Protein AF-A0A1H7PY0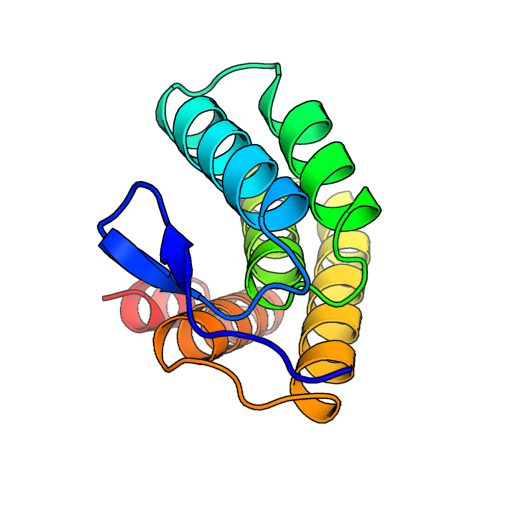2-F1 (afdb_monomer_lite)

Sequence (119 aa):
MSYALHHDLSGDRITVANDAARLAWNDTLEALLAHAAATPDHLARTLAADPDFVLAHAAKGLMLLSLARAELAAPARDCLAKARAAARLRLVTRREAMVVEALALWLDGAPRRAAERLE

Organism: NCBI:txid1036779

Radius of gyration: 13.34 Å; chains: 1; bounding box: 32×30×36 Å

Foldseek 3Di:
DDFDWDAAPVRDTFTFPDVQLRVLVNVLVVCVVVVHPCNVVSLVSNCVRGVLRLQSLLVVLVVLVVVVDPVSLVVSVVSLVSSVVSCVVDPGDPQSVLSSVLSVCVSVVNNVVSVVSND

Structure (mmCIF, N/CA/C/O backbone):
data_AF-A0A1H7PY02-F1
#
_entry.id   AF-A0A1H7PY02-F1
#
loop_
_atom_site.group_PDB
_atom_site.id
_atom_site.type_symbol
_atom_site.label_atom_id
_atom_site.label_alt_id
_atom_site.label_comp_id
_atom_site.label_asym_id
_atom_site.label_entity_id
_atom_site.label_seq_id
_atom_site.pdbx_PDB_ins_code
_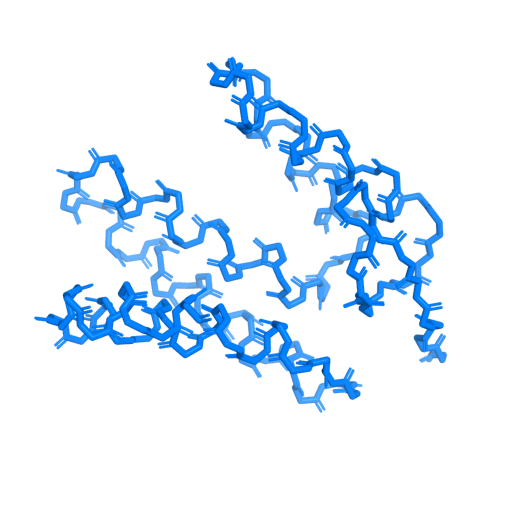atom_site.Cartn_x
_atom_site.Cartn_y
_atom_site.Cartn_z
_atom_site.occupancy
_atom_site.B_iso_or_equiv
_atom_site.auth_seq_id
_atom_site.auth_comp_id
_atom_site.auth_asym_id
_atom_site.auth_atom_id
_atom_site.pdbx_PDB_model_num
ATOM 1 N N . MET A 1 1 ? 3.901 -10.436 -18.974 1.00 53.94 1 MET A N 1
ATOM 2 C CA . MET A 1 1 ? 5.140 -9.734 -18.571 1.00 53.94 1 MET A CA 1
ATOM 3 C C . MET A 1 1 ? 5.734 -10.485 -17.392 1.00 53.94 1 MET A C 1
ATOM 5 O O . MET A 1 1 ? 4.974 -10.883 -16.521 1.00 53.94 1 MET A O 1
ATOM 9 N N . SER A 1 2 ? 7.040 -10.756 -17.396 1.00 60.72 2 SER A N 1
ATOM 10 C CA . SER A 1 2 ? 7.713 -11.385 -16.252 1.00 60.72 2 SER A CA 1
ATOM 11 C C . SER A 1 2 ? 8.064 -10.295 -15.245 1.00 60.72 2 SER A C 1
ATOM 13 O O . SER A 1 2 ? 8.804 -9.381 -15.594 1.00 60.72 2 SER A O 1
ATOM 15 N N . TYR A 1 3 ? 7.530 -10.367 -14.027 1.00 70.25 3 TYR A N 1
ATOM 16 C CA . TYR A 1 3 ? 7.915 -9.458 -12.948 1.00 70.25 3 TYR A CA 1
ATOM 17 C C . TYR A 1 3 ? 9.292 -9.865 -12.428 1.00 70.25 3 TYR A C 1
ATOM 19 O O . TYR A 1 3 ? 9.469 -10.989 -11.955 1.00 70.25 3 TYR A O 1
ATOM 27 N N . ALA A 1 4 ? 10.271 -8.973 -12.559 1.00 78.50 4 ALA A N 1
ATOM 28 C CA . ALA A 1 4 ? 11.589 -9.197 -11.991 1.00 78.50 4 ALA A CA 1
ATOM 29 C C . ALA A 1 4 ? 11.555 -8.961 -10.475 1.00 78.50 4 ALA A C 1
ATOM 31 O O . ALA A 1 4 ? 10.754 -8.184 -9.951 1.00 78.50 4 ALA A O 1
ATOM 32 N N . LEU A 1 5 ? 12.427 -9.672 -9.766 1.00 89.25 5 LEU A N 1
ATOM 33 C CA . LEU A 1 5 ? 12.640 -9.464 -8.343 1.00 89.25 5 LEU A CA 1
ATOM 34 C C . LEU A 1 5 ? 13.580 -8.270 -8.175 1.00 89.25 5 LEU A C 1
ATOM 36 O O . LEU A 1 5 ? 14.707 -8.300 -8.666 1.00 89.25 5 LEU A O 1
ATOM 40 N N . HIS A 1 6 ? 13.118 -7.237 -7.481 1.00 94.31 6 HIS A N 1
ATOM 41 C CA . HIS A 1 6 ? 13.892 -6.033 -7.202 1.00 94.31 6 HIS A CA 1
ATOM 42 C C . HIS A 1 6 ? 14.102 -5.868 -5.696 1.00 94.31 6 HIS A C 1
ATOM 44 O O . HIS A 1 6 ? 13.388 -6.474 -4.899 1.00 94.31 6 HIS A O 1
ATOM 50 N N . HIS A 1 7 ? 15.053 -5.015 -5.314 1.00 96.69 7 HIS A N 1
ATOM 51 C CA . HIS A 1 7 ? 15.191 -4.521 -3.946 1.00 96.69 7 HIS A CA 1
ATOM 52 C C . HIS A 1 7 ? 14.770 -3.051 -3.877 1.00 96.69 7 HIS A C 1
ATOM 54 O O . HIS A 1 7 ? 15.123 -2.264 -4.765 1.00 96.69 7 HIS A O 1
ATOM 60 N N . ASP A 1 8 ? 14.002 -2.695 -2.851 1.00 97.12 8 ASP A N 1
ATOM 61 C CA . ASP A 1 8 ? 13.640 -1.307 -2.567 1.00 97.12 8 ASP A CA 1
ATOM 62 C C . ASP A 1 8 ? 14.686 -0.600 -1.688 1.00 97.12 8 ASP A C 1
ATOM 64 O O . ASP A 1 8 ? 15.733 -1.161 -1.358 1.00 97.12 8 ASP A O 1
ATOM 68 N N . LEU A 1 9 ? 14.412 0.658 -1.333 1.00 96.94 9 LEU A N 1
ATOM 69 C CA . LEU A 1 9 ? 15.280 1.496 -0.500 1.00 96.94 9 LEU A CA 1
ATOM 70 C C . LEU A 1 9 ? 15.557 0.892 0.887 1.00 96.94 9 LEU A C 1
ATOM 72 O O . LEU A 1 9 ? 16.602 1.163 1.471 1.00 96.94 9 LEU A O 1
ATOM 76 N N . SER A 1 10 ? 14.652 0.059 1.405 1.00 93.06 10 SER A N 1
ATOM 77 C CA . SER A 1 10 ? 14.818 -0.643 2.681 1.00 93.06 10 SER A CA 1
ATOM 78 C C . SER A 1 10 ? 15.661 -1.918 2.551 1.00 93.06 10 SER A C 1
ATOM 80 O O . SER A 1 10 ? 15.936 -2.573 3.552 1.00 93.06 10 SER A O 1
ATOM 82 N N . GLY A 1 11 ? 16.081 -2.282 1.333 1.00 95.69 11 GLY A N 1
ATOM 83 C CA . GLY A 1 11 ? 16.793 -3.526 1.044 1.00 95.69 11 GLY A CA 1
ATOM 84 C C . GLY A 1 11 ? 15.872 -4.742 0.914 1.00 95.69 11 GLY A C 1
ATOM 85 O O . GLY A 1 11 ? 16.357 -5.853 0.682 1.00 95.69 11 GLY A O 1
ATOM 86 N N . ASP A 1 12 ? 14.553 -4.557 1.004 1.00 95.19 12 ASP A N 1
ATOM 87 C CA . ASP A 1 12 ? 13.578 -5.638 0.940 1.00 95.19 12 ASP A CA 1
ATOM 88 C C . ASP A 1 12 ? 13.247 -6.018 -0.497 1.00 95.19 12 ASP A C 1
ATOM 90 O O . ASP A 1 12 ? 13.191 -5.186 -1.403 1.00 95.19 12 ASP A O 1
ATOM 94 N N . ARG A 1 13 ? 12.957 -7.305 -0.697 1.00 96.25 13 ARG A N 1
ATOM 95 C CA . ARG A 1 13 ? 12.521 -7.801 -2.001 1.00 96.25 13 ARG A CA 1
ATOM 96 C C . ARG A 1 13 ? 11.093 -7.356 -2.306 1.00 96.25 13 ARG A C 1
ATOM 98 O O . ARG A 1 13 ? 10.179 -7.609 -1.516 1.00 96.25 13 ARG A O 1
ATOM 105 N N . ILE A 1 14 ? 10.903 -6.808 -3.500 1.00 96.69 14 ILE A N 1
ATOM 106 C CA . ILE A 1 14 ? 9.611 -6.397 -4.053 1.00 96.69 14 ILE A CA 1
ATOM 107 C C . ILE A 1 14 ? 9.424 -6.944 -5.469 1.00 96.69 14 ILE A C 1
ATOM 109 O O . ILE A 1 14 ? 10.396 -7.213 -6.185 1.00 96.69 14 ILE A O 1
ATOM 113 N N . THR A 1 15 ? 8.166 -7.099 -5.874 1.00 95.56 15 THR A N 1
ATOM 114 C CA . THR A 1 15 ? 7.787 -7.451 -7.242 1.00 95.56 15 THR A CA 1
ATOM 115 C C . THR A 1 15 ? 7.149 -6.240 -7.916 1.00 95.56 15 THR A C 1
ATOM 117 O O . THR A 1 15 ? 6.043 -5.813 -7.586 1.00 95.56 15 THR A O 1
ATOM 120 N N . VAL A 1 16 ? 7.879 -5.653 -8.865 1.00 95.38 16 VAL A N 1
ATOM 121 C CA . VAL A 1 16 ? 7.440 -4.485 -9.643 1.00 95.38 16 VAL A CA 1
ATOM 122 C C . VAL A 1 16 ? 7.669 -4.709 -11.129 1.00 95.38 16 VAL A C 1
ATOM 124 O O . VAL A 1 16 ? 8.514 -5.510 -11.525 1.00 95.38 16 VAL A O 1
ATOM 127 N N . ALA A 1 17 ? 6.865 -4.049 -11.961 1.00 94.69 17 ALA A N 1
ATOM 128 C CA . ALA A 1 17 ? 6.875 -4.257 -13.409 1.00 94.69 17 ALA A CA 1
ATOM 129 C C . ALA A 1 17 ? 8.176 -3.803 -14.095 1.00 94.69 17 ALA A C 1
ATOM 131 O O . ALA A 1 17 ? 8.520 -4.323 -15.156 1.00 94.69 17 ALA A O 1
ATOM 132 N N . ASN A 1 18 ? 8.849 -2.789 -13.543 1.00 94.50 18 ASN A N 1
ATOM 133 C CA . ASN A 1 18 ? 10.005 -2.132 -14.149 1.00 94.50 18 ASN A CA 1
ATOM 134 C C . ASN A 1 18 ? 10.769 -1.265 -13.127 1.00 94.50 18 ASN A C 1
ATOM 136 O O . ASN A 1 18 ? 10.283 -0.987 -12.028 1.00 94.50 18 ASN A O 1
ATOM 140 N N . ASP A 1 19 ? 11.954 -0.789 -13.518 1.00 95.75 19 ASP A N 1
ATOM 141 C CA . ASP A 1 19 ? 12.788 0.076 -12.674 1.00 95.75 19 ASP A CA 1
ATOM 142 C C . ASP A 1 19 ? 12.164 1.447 -12.384 1.00 95.75 19 ASP A C 1
ATOM 144 O O . ASP A 1 19 ? 12.415 2.008 -11.320 1.00 95.75 19 ASP A O 1
ATOM 148 N N . ALA A 1 20 ? 11.327 1.985 -13.275 1.00 97.25 20 ALA A N 1
ATOM 149 C CA . ALA A 1 20 ? 10.651 3.256 -13.018 1.00 97.25 20 ALA A CA 1
ATOM 150 C C . ALA A 1 20 ? 9.676 3.135 -11.833 1.00 97.25 20 ALA A C 1
ATOM 152 O O . ALA A 1 20 ? 9.660 4.000 -10.959 1.00 97.25 20 ALA A O 1
ATOM 153 N N . ALA A 1 21 ? 8.931 2.028 -11.750 1.00 97.69 21 ALA A N 1
ATOM 154 C CA . ALA A 1 21 ? 8.075 1.713 -10.609 1.00 97.69 21 ALA A CA 1
ATOM 155 C C . ALA A 1 21 ? 8.890 1.505 -9.323 1.00 97.69 21 ALA A C 1
ATOM 157 O O . ALA A 1 21 ? 8.503 2.006 -8.270 1.00 97.69 21 ALA A O 1
ATOM 158 N N . ARG A 1 22 ? 10.047 0.833 -9.409 1.00 97.75 22 ARG A N 1
ATOM 159 C CA . ARG A 1 22 ? 10.969 0.666 -8.272 1.00 97.75 22 ARG A CA 1
ATOM 160 C C . ARG A 1 22 ? 11.469 2.005 -7.728 1.00 97.75 22 ARG A C 1
ATOM 162 O O . ARG A 1 22 ? 11.449 2.217 -6.521 1.00 97.75 22 ARG A O 1
ATOM 169 N N . LEU A 1 23 ? 11.931 2.897 -8.602 1.00 98.25 23 LEU A N 1
ATOM 170 C CA . LEU A 1 23 ? 12.457 4.203 -8.198 1.00 98.25 23 LEU A CA 1
ATOM 171 C C . LEU A 1 23 ? 11.351 5.099 -7.629 1.00 98.25 23 LEU A C 1
ATOM 173 O O . LEU A 1 23 ? 11.534 5.678 -6.565 1.00 98.25 23 LEU A O 1
ATOM 177 N N . ALA A 1 24 ? 10.173 5.136 -8.259 1.00 98.56 24 ALA A N 1
ATOM 178 C CA . ALA A 1 24 ? 9.030 5.876 -7.722 1.00 98.56 24 ALA A CA 1
ATOM 179 C C . ALA A 1 24 ? 8.569 5.335 -6.353 1.00 98.56 24 ALA A C 1
ATOM 181 O O . ALA A 1 24 ? 8.169 6.108 -5.477 1.00 98.56 24 ALA A O 1
ATOM 182 N N . TRP A 1 25 ? 8.658 4.017 -6.140 1.00 98.56 25 TRP A N 1
ATOM 183 C CA . TRP A 1 25 ? 8.388 3.414 -4.837 1.00 98.56 25 TRP A CA 1
ATOM 184 C C . TRP A 1 25 ? 9.414 3.835 -3.785 1.00 98.56 25 TRP A C 1
ATOM 186 O O . TRP A 1 25 ? 9.032 4.150 -2.661 1.00 98.56 25 TRP A O 1
ATOM 196 N N . ASN A 1 26 ? 10.696 3.907 -4.147 1.00 98.62 26 ASN A N 1
ATOM 197 C CA . ASN A 1 26 ? 11.732 4.415 -3.249 1.00 98.62 26 ASN A CA 1
ATOM 198 C C . ASN A 1 26 ? 11.463 5.872 -2.847 1.00 98.62 26 ASN A C 1
ATOM 200 O O . ASN A 1 26 ? 11.514 6.172 -1.657 1.00 98.62 26 ASN A O 1
ATOM 204 N N . ASP A 1 27 ? 11.072 6.734 -3.795 1.00 98.69 27 ASP A N 1
ATOM 205 C CA . ASP A 1 27 ? 10.653 8.106 -3.477 1.00 98.69 27 ASP A CA 1
ATOM 206 C C . ASP A 1 27 ? 9.444 8.118 -2.522 1.00 98.69 27 ASP A C 1
ATOM 208 O O . ASP A 1 27 ? 9.351 8.948 -1.621 1.00 98.69 27 ASP A O 1
ATOM 212 N N . THR A 1 28 ? 8.501 7.185 -2.710 1.00 98.75 28 THR A N 1
ATOM 213 C CA . THR A 1 28 ? 7.316 7.048 -1.849 1.00 98.75 28 THR A CA 1
ATOM 214 C C . THR A 1 28 ? 7.703 6.655 -0.427 1.00 98.75 28 THR A C 1
ATOM 216 O O . THR A 1 28 ? 7.171 7.226 0.523 1.00 98.75 28 THR A O 1
ATOM 219 N N . LEU A 1 29 ? 8.621 5.695 -0.270 1.00 98.00 29 LEU A N 1
ATOM 220 C CA . LEU A 1 29 ? 9.137 5.269 1.031 1.00 98.00 29 LEU A CA 1
ATOM 221 C C . LEU A 1 29 ? 9.855 6.412 1.746 1.00 98.00 29 LEU A C 1
ATOM 223 O O . LEU A 1 29 ? 9.570 6.668 2.914 1.00 98.00 29 LEU A O 1
ATOM 227 N N . GLU A 1 30 ? 10.752 7.109 1.050 1.00 98.38 30 GLU A N 1
ATOM 228 C CA . GLU A 1 30 ? 11.494 8.235 1.616 1.00 98.38 30 GLU A CA 1
ATOM 229 C C . GLU A 1 30 ? 10.548 9.359 2.052 1.00 98.38 30 GLU A C 1
ATOM 231 O O . GLU A 1 30 ? 10.594 9.795 3.203 1.00 98.38 30 GLU A O 1
ATOM 236 N N . ALA A 1 31 ? 9.624 9.769 1.177 1.00 98.38 31 ALA A N 1
ATOM 237 C CA . ALA A 1 31 ? 8.647 10.810 1.480 1.00 98.38 31 ALA A CA 1
ATOM 238 C C . ALA A 1 31 ? 7.732 10.430 2.654 1.00 98.38 31 ALA A C 1
ATOM 240 O O . ALA A 1 31 ? 7.483 11.264 3.528 1.00 98.38 31 ALA A O 1
ATOM 241 N N . LEU A 1 32 ? 7.269 9.175 2.711 1.00 97.12 32 LEU A N 1
ATOM 242 C CA . LEU A 1 32 ? 6.442 8.680 3.808 1.00 97.12 32 LEU A CA 1
ATOM 243 C C . LEU A 1 32 ? 7.185 8.760 5.145 1.00 97.12 32 LEU A C 1
ATOM 245 O O . LEU A 1 32 ? 6.635 9.279 6.116 1.00 97.12 32 LEU A O 1
ATOM 249 N N . LEU A 1 33 ? 8.422 8.255 5.195 1.00 95.69 33 LEU A N 1
ATOM 250 C CA . LEU A 1 33 ? 9.243 8.236 6.410 1.00 95.69 33 LEU A CA 1
ATOM 251 C C . LEU A 1 33 ? 9.666 9.645 6.846 1.00 95.69 33 LEU A C 1
ATOM 253 O O . LEU A 1 33 ? 9.789 9.908 8.039 1.00 95.69 33 LEU A O 1
ATOM 257 N N . ALA A 1 34 ? 9.828 10.567 5.897 1.00 97.56 34 ALA A N 1
ATOM 258 C CA . ALA A 1 34 ? 10.075 11.980 6.164 1.00 97.56 34 ALA A CA 1
ATOM 259 C C . ALA A 1 34 ? 8.806 12.766 6.552 1.00 97.56 34 ALA A C 1
ATOM 261 O O . ALA A 1 34 ? 8.885 13.975 6.771 1.00 97.56 34 ALA A O 1
ATOM 262 N N . HIS A 1 35 ? 7.633 12.119 6.605 1.00 95.19 35 HIS A N 1
ATOM 263 C CA . HIS A 1 35 ? 6.330 12.772 6.779 1.00 95.19 35 HIS A CA 1
ATOM 264 C C . HIS A 1 35 ? 6.084 13.914 5.772 1.00 95.19 35 HIS A C 1
ATOM 266 O O . HIS A 1 35 ? 5.462 14.932 6.085 1.00 95.19 35 HIS A O 1
ATOM 272 N N . ALA A 1 36 ? 6.575 13.757 4.543 1.00 97.94 36 ALA A N 1
ATOM 273 C CA . ALA A 1 36 ? 6.521 14.788 3.522 1.00 97.94 36 ALA A CA 1
ATOM 274 C C . ALA A 1 36 ? 5.135 14.877 2.865 1.00 97.94 36 ALA A C 1
ATOM 276 O O . ALA A 1 36 ? 4.520 13.866 2.505 1.00 97.94 36 ALA A O 1
ATOM 277 N N . ALA A 1 37 ? 4.688 16.109 2.595 1.00 97.06 37 ALA A N 1
ATOM 278 C CA . ALA A 1 37 ? 3.438 16.386 1.881 1.00 97.06 37 ALA A CA 1
ATOM 279 C C . ALA A 1 37 ? 3.407 15.808 0.450 1.00 97.06 37 ALA A C 1
ATOM 281 O O . ALA A 1 37 ? 2.328 15.592 -0.090 1.00 97.06 37 ALA A O 1
ATOM 282 N N . ALA A 1 38 ? 4.573 15.516 -0.137 1.00 97.88 38 ALA A N 1
ATOM 283 C CA . ALA A 1 38 ? 4.714 14.927 -1.470 1.00 97.88 38 ALA A CA 1
ATOM 284 C C . ALA A 1 38 ? 4.399 13.415 -1.529 1.00 97.88 38 ALA A C 1
ATOM 286 O O . ALA A 1 38 ? 4.333 12.844 -2.617 1.00 97.88 38 ALA A O 1
ATOM 287 N N . THR A 1 39 ? 4.191 12.746 -0.385 1.00 98.31 39 THR A N 1
ATOM 288 C CA . THR A 1 39 ? 3.929 11.293 -0.323 1.00 98.31 39 THR A CA 1
ATOM 289 C C . THR A 1 39 ? 2.815 10.821 -1.277 1.00 98.31 39 THR A C 1
ATOM 291 O O . THR A 1 39 ? 3.038 9.842 -1.995 1.00 98.31 39 THR A O 1
ATOM 294 N N . PRO A 1 40 ? 1.639 11.486 -1.363 1.00 97.69 40 PRO A N 1
ATOM 295 C CA . PRO A 1 40 ? 0.580 11.070 -2.285 1.00 97.69 40 PRO A CA 1
ATOM 296 C C . PRO A 1 40 ? 0.998 11.133 -3.760 1.00 97.69 40 PRO A C 1
ATOM 298 O O . PRO A 1 40 ? 0.617 10.252 -4.532 1.00 97.69 40 PRO A O 1
ATOM 301 N N . ASP A 1 41 ? 1.806 12.126 -4.140 1.00 98.50 41 ASP A N 1
ATOM 302 C CA . ASP A 1 41 ? 2.261 12.317 -5.520 1.00 98.50 41 ASP A CA 1
ATOM 303 C C . ASP A 1 41 ? 3.251 11.220 -5.923 1.00 98.50 41 ASP A C 1
ATOM 305 O O . ASP A 1 41 ? 3.101 10.598 -6.977 1.00 98.50 41 ASP A O 1
ATOM 309 N N . HIS A 1 42 ? 4.225 10.908 -5.062 1.00 98.62 42 HIS A N 1
ATOM 310 C CA . HIS A 1 42 ? 5.168 9.810 -5.298 1.00 98.62 42 HIS A CA 1
ATOM 311 C C . HIS A 1 42 ? 4.456 8.455 -5.407 1.00 98.62 42 HIS A C 1
ATOM 313 O O . HIS A 1 42 ? 4.726 7.672 -6.326 1.00 98.62 42 HIS A O 1
ATOM 319 N N . LEU A 1 43 ? 3.474 8.207 -4.536 1.00 98.69 43 LEU A N 1
ATOM 320 C CA . LEU A 1 43 ? 2.671 6.988 -4.576 1.00 98.69 43 LEU A CA 1
ATOM 321 C C . LEU A 1 43 ? 1.825 6.900 -5.857 1.00 98.69 43 LEU A C 1
ATOM 323 O O . LEU A 1 43 ? 1.696 5.823 -6.442 1.00 98.69 43 LEU A O 1
ATOM 327 N N . ALA A 1 44 ? 1.277 8.023 -6.331 1.00 98.62 44 ALA A N 1
ATOM 328 C CA . ALA A 1 44 ? 0.559 8.075 -7.601 1.00 98.62 44 ALA A CA 1
ATOM 329 C C . ALA A 1 44 ? 1.479 7.747 -8.787 1.00 98.62 44 ALA A C 1
ATOM 331 O O . ALA A 1 44 ? 1.094 6.956 -9.648 1.00 98.62 44 ALA A O 1
ATOM 332 N N . ARG A 1 45 ? 2.714 8.272 -8.809 1.00 98.69 45 ARG A N 1
ATOM 333 C CA . ARG A 1 45 ? 3.718 7.918 -9.833 1.00 98.69 45 ARG A CA 1
ATOM 334 C C . ARG A 1 45 ? 4.070 6.434 -9.799 1.00 98.69 45 ARG A C 1
ATOM 336 O O . ARG A 1 45 ? 4.165 5.811 -10.853 1.00 98.69 45 ARG A O 1
ATOM 343 N N . THR A 1 46 ? 4.205 5.864 -8.602 1.00 98.69 46 THR A N 1
ATOM 344 C CA . THR A 1 46 ? 4.452 4.429 -8.419 1.00 98.69 46 THR A CA 1
ATOM 345 C C . THR A 1 46 ? 3.357 3.594 -9.082 1.00 98.69 46 THR A C 1
ATOM 347 O O . THR A 1 46 ? 3.647 2.727 -9.902 1.00 98.69 46 THR A O 1
ATOM 350 N N . LEU A 1 47 ? 2.092 3.892 -8.777 1.00 98.56 47 LEU A N 1
ATOM 351 C CA . LEU A 1 47 ? 0.943 3.171 -9.330 1.00 98.56 47 LEU A CA 1
ATOM 352 C C . LEU A 1 47 ? 0.690 3.474 -10.814 1.00 98.56 47 LEU A C 1
ATOM 354 O O . LEU A 1 47 ? 0.078 2.665 -11.500 1.00 98.56 47 LEU A O 1
ATOM 358 N N . ALA A 1 48 ? 1.155 4.608 -11.338 1.00 98.50 48 ALA A N 1
ATOM 359 C CA . ALA A 1 48 ? 1.132 4.866 -12.776 1.00 98.50 48 ALA A CA 1
ATOM 360 C C . ALA A 1 48 ? 2.157 3.996 -13.529 1.00 98.50 48 ALA A C 1
ATOM 362 O O . ALA A 1 48 ? 1.880 3.543 -14.637 1.00 98.50 48 ALA A O 1
ATOM 363 N N . ALA A 1 49 ? 3.327 3.750 -12.927 1.00 98.12 49 ALA A N 1
ATOM 364 C CA . ALA A 1 49 ? 4.395 2.941 -13.515 1.00 98.12 49 ALA A CA 1
ATOM 365 C C . ALA A 1 49 ? 4.176 1.421 -13.363 1.00 98.12 49 ALA A C 1
ATOM 367 O O . ALA A 1 49 ? 4.602 0.653 -14.229 1.00 98.12 49 ALA A O 1
ATOM 368 N N . ASP A 1 50 ? 3.517 0.989 -12.284 1.00 97.75 50 ASP A N 1
ATOM 369 C CA . ASP A 1 50 ? 3.025 -0.381 -12.086 1.00 97.75 50 ASP A CA 1
ATOM 370 C C . ASP A 1 50 ? 1.621 -0.355 -11.441 1.00 97.75 50 ASP A C 1
ATOM 372 O O . ASP A 1 50 ? 1.497 -0.352 -10.209 1.00 97.75 50 ASP A O 1
ATOM 376 N N . PRO A 1 51 ? 0.547 -0.342 -12.260 1.00 97.81 51 PRO A N 1
ATOM 377 C CA . PRO A 1 51 ? -0.837 -0.326 -11.778 1.00 97.81 51 PRO A CA 1
ATOM 378 C C . PRO A 1 51 ? -1.217 -1.526 -10.918 1.00 97.81 51 PRO A C 1
ATOM 380 O O . PRO A 1 51 ? -2.139 -1.424 -10.108 1.00 97.81 51 PRO A O 1
ATOM 383 N N . ASP A 1 52 ? -0.492 -2.635 -11.050 1.00 97.38 52 ASP A N 1
ATOM 384 C CA . ASP A 1 52 ? -0.716 -3.860 -10.297 1.00 97.38 52 ASP A CA 1
ATOM 385 C C . ASP A 1 52 ? 0.273 -3.984 -9.127 1.00 97.38 52 ASP A C 1
ATOM 387 O O . ASP A 1 52 ? 0.494 -5.081 -8.612 1.00 97.38 52 ASP A O 1
ATOM 391 N N . PHE A 1 53 ? 0.888 -2.889 -8.652 1.00 97.88 53 PHE A N 1
ATOM 392 C CA . PHE A 1 53 ? 1.819 -2.968 -7.526 1.00 97.88 53 PHE A CA 1
ATOM 393 C C . PHE A 1 53 ? 1.131 -3.300 -6.186 1.00 97.88 53 PHE A C 1
ATOM 395 O O . PHE A 1 53 ? 0.511 -2.441 -5.559 1.00 97.88 53 PHE A O 1
ATOM 402 N N . VAL A 1 54 ? 1.260 -4.552 -5.718 1.00 98.25 54 VAL A N 1
ATOM 403 C CA . VAL A 1 54 ? 0.548 -5.090 -4.546 1.00 98.25 54 VAL A CA 1
ATOM 404 C C . VAL A 1 54 ? 0.904 -4.315 -3.282 1.00 98.25 54 VAL A C 1
ATOM 406 O O . VAL A 1 54 ? 0.002 -3.899 -2.551 1.00 98.25 54 VAL A O 1
ATOM 409 N N . LEU A 1 55 ? 2.201 -4.075 -3.051 1.00 98.44 55 LEU A N 1
ATOM 410 C CA . LEU A 1 55 ? 2.666 -3.339 -1.877 1.00 98.44 55 LEU A CA 1
ATOM 411 C C . LEU A 1 55 ? 2.138 -1.907 -1.865 1.00 98.44 55 LEU A C 1
ATOM 413 O O . LEU A 1 55 ? 1.654 -1.456 -0.833 1.00 98.44 55 LEU A O 1
ATOM 417 N N . ALA A 1 56 ? 2.180 -1.212 -3.006 1.00 98.56 56 ALA A N 1
ATOM 418 C CA . ALA A 1 56 ? 1.714 0.167 -3.099 1.00 98.56 56 ALA A CA 1
ATOM 419 C C . ALA A 1 56 ? 0.209 0.287 -2.827 1.00 98.56 56 ALA A C 1
ATOM 421 O O . ALA A 1 56 ? -0.199 1.180 -2.086 1.00 98.56 56 ALA A O 1
ATOM 422 N N . HIS A 1 57 ? -0.622 -0.626 -3.349 1.00 98.81 57 HIS A N 1
ATOM 423 C CA .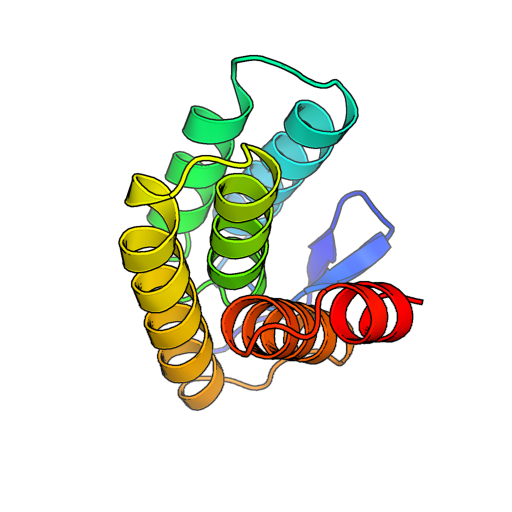 HIS A 1 57 ? -2.054 -0.640 -3.021 1.00 98.81 57 HIS A CA 1
ATOM 424 C C . HIS A 1 57 ? -2.293 -0.904 -1.533 1.00 98.81 57 HIS A C 1
ATOM 426 O O . HIS A 1 57 ? -3.052 -0.175 -0.898 1.00 98.81 57 HIS A O 1
ATOM 432 N N . ALA A 1 58 ? -1.630 -1.904 -0.950 1.00 98.81 58 ALA A N 1
ATOM 433 C CA . ALA A 1 58 ? -1.815 -2.228 0.463 1.00 98.81 58 ALA A CA 1
ATOM 434 C C . ALA A 1 58 ? -1.325 -1.096 1.389 1.00 98.81 58 ALA A C 1
ATOM 436 O O . ALA A 1 58 ? -2.043 -0.680 2.300 1.00 98.81 58 ALA A O 1
ATOM 437 N N . ALA A 1 59 ? -0.149 -0.531 1.107 1.00 98.44 59 ALA A N 1
ATOM 438 C CA . ALA A 1 59 ? 0.410 0.601 1.837 1.00 98.44 59 ALA A CA 1
ATOM 439 C C . ALA A 1 59 ? -0.486 1.842 1.733 1.00 98.44 59 ALA A C 1
ATOM 441 O O . ALA A 1 59 ? -0.753 2.477 2.750 1.00 98.44 59 ALA A O 1
ATOM 442 N N . LYS A 1 60 ? -1.035 2.142 0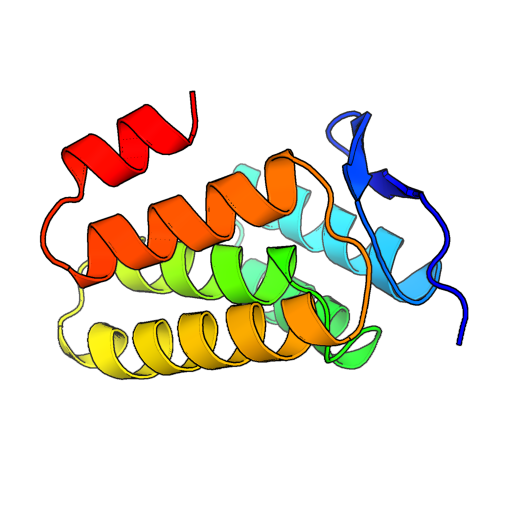.545 1.00 98.81 60 LYS A N 1
ATOM 443 C CA . LYS A 1 60 ? -2.019 3.220 0.367 1.00 98.81 60 LYS A CA 1
ATOM 444 C C . LYS A 1 60 ? -3.210 3.059 1.308 1.00 98.81 60 LYS A C 1
ATOM 446 O O . LYS A 1 60 ? -3.628 4.026 1.938 1.00 98.81 60 LYS A O 1
ATOM 451 N N . GLY A 1 61 ? -3.754 1.845 1.408 1.00 98.75 61 GLY A N 1
ATOM 452 C CA . GLY A 1 61 ? -4.860 1.550 2.316 1.00 98.75 61 GLY A CA 1
ATOM 453 C C . GLY A 1 61 ? -4.495 1.819 3.776 1.00 98.75 61 GLY A C 1
ATOM 454 O O . GLY A 1 61 ? -5.251 2.488 4.473 1.00 98.75 61 GLY A O 1
ATOM 455 N N . LEU A 1 62 ? -3.317 1.370 4.221 1.00 98.50 62 LEU A N 1
ATOM 456 C CA . LEU A 1 62 ? -2.838 1.620 5.584 1.00 98.50 62 LEU A CA 1
ATOM 457 C C . LEU A 1 62 ? -2.650 3.117 5.856 1.00 98.50 62 LEU A C 1
ATOM 459 O O . LEU A 1 62 ? -3.147 3.604 6.865 1.00 98.50 62 LEU A O 1
ATOM 463 N N . MET A 1 63 ? -2.034 3.863 4.932 1.00 97.69 63 MET A N 1
ATOM 464 C CA . MET A 1 63 ? -1.880 5.321 5.044 1.00 97.69 63 MET A CA 1
ATOM 465 C C . MET A 1 63 ? -3.229 6.026 5.217 1.00 97.69 63 MET A C 1
ATOM 467 O O . MET A 1 63 ? -3.361 6.908 6.060 1.00 97.69 63 MET A O 1
ATOM 471 N N . LEU A 1 64 ? -4.244 5.624 4.444 1.00 98.44 64 LEU A N 1
ATOM 472 C CA . LEU A 1 64 ? -5.594 6.178 4.550 1.00 98.44 64 LEU A CA 1
ATOM 473 C C . LEU A 1 64 ? -6.223 5.900 5.921 1.00 98.44 64 LEU A C 1
ATOM 475 O O . LEU A 1 64 ? -6.833 6.797 6.502 1.00 98.44 64 LEU A O 1
ATOM 479 N N . LEU A 1 65 ? -6.055 4.688 6.459 1.00 98.25 65 LEU A N 1
ATOM 480 C CA . LEU A 1 65 ? -6.551 4.341 7.794 1.00 98.25 65 LEU A CA 1
ATOM 481 C C . LEU A 1 65 ? -5.805 5.093 8.905 1.00 98.25 65 LEU A C 1
ATOM 483 O O . LEU A 1 65 ? -6.433 5.511 9.877 1.00 98.25 65 LEU A O 1
ATOM 487 N N . SER A 1 66 ? -4.502 5.341 8.742 1.00 96.00 66 SER A N 1
ATOM 488 C CA . SER A 1 66 ? -3.690 6.120 9.686 1.00 96.00 66 SER A CA 1
ATOM 489 C C . SER A 1 66 ? -4.137 7.578 9.829 1.00 96.00 66 SER A C 1
ATOM 491 O O . SER A 1 66 ? -3.836 8.200 10.844 1.00 96.00 66 SER A O 1
ATOM 493 N N . LEU A 1 67 ? -4.890 8.125 8.867 1.00 96.06 67 LEU A N 1
ATOM 494 C CA . LEU A 1 67 ? -5.480 9.465 8.982 1.00 96.06 67 LEU A CA 1
ATOM 495 C C . LEU A 1 67 ? -6.696 9.513 9.923 1.00 96.06 67 LEU A C 1
ATOM 497 O O . LEU A 1 67 ? -7.180 10.605 10.213 1.00 96.06 67 LEU A O 1
ATOM 501 N N . ALA A 1 68 ? -7.190 8.360 10.393 1.00 96.25 68 ALA A N 1
ATOM 502 C CA . ALA A 1 68 ? -8.278 8.232 11.367 1.00 96.25 68 ALA A CA 1
ATOM 503 C C . ALA A 1 68 ? -9.580 8.962 10.975 1.00 96.25 68 ALA A C 1
ATOM 505 O O . ALA A 1 68 ? -10.311 9.475 11.821 1.00 96.25 68 ALA A O 1
ATOM 506 N N . ARG A 1 69 ? -9.884 8.988 9.673 1.00 97.25 69 ARG A N 1
ATOM 507 C CA . ARG A 1 69 ? -11.094 9.592 9.103 1.00 97.25 69 ARG A CA 1
ATOM 508 C C . ARG A 1 69 ? -12.031 8.516 8.562 1.00 97.25 69 ARG A C 1
ATOM 510 O O . ARG A 1 69 ? -11.624 7.698 7.737 1.00 97.25 69 ARG A O 1
ATOM 517 N N . ALA A 1 70 ? -13.279 8.503 9.029 1.00 94.75 70 ALA A N 1
ATOM 518 C CA . ALA A 1 70 ? -14.228 7.426 8.738 1.00 94.75 70 ALA A CA 1
ATOM 519 C C . ALA A 1 70 ? -14.560 7.308 7.239 1.00 94.75 70 ALA A C 1
ATOM 521 O O . ALA A 1 70 ? -14.710 6.201 6.722 1.00 94.75 70 ALA A O 1
ATOM 522 N N . GLU A 1 71 ? -14.607 8.431 6.520 1.00 97.56 71 GLU A N 1
ATOM 523 C CA . GLU A 1 71 ? -14.854 8.485 5.078 1.00 97.56 71 GLU A CA 1
ATOM 524 C C . GLU A 1 71 ? -13.768 7.780 4.252 1.00 97.56 71 GLU A C 1
ATOM 526 O O . GLU A 1 71 ? -14.026 7.344 3.130 1.00 97.56 71 GLU A O 1
ATOM 531 N N . LEU A 1 72 ? -12.568 7.601 4.814 1.00 98.31 72 LEU A N 1
ATOM 532 C CA . LEU A 1 72 ? -11.453 6.936 4.141 1.00 98.31 72 LEU A CA 1
ATOM 533 C C . LEU A 1 72 ? -11.512 5.406 4.241 1.00 98.31 72 LEU A C 1
ATOM 535 O O . LEU A 1 72 ? -10.769 4.720 3.537 1.00 98.31 72 LEU A O 1
ATOM 539 N N . ALA A 1 73 ? -12.430 4.850 5.040 1.00 98.00 73 ALA A N 1
ATOM 540 C CA . ALA A 1 73 ? -12.594 3.404 5.163 1.00 98.00 73 ALA A CA 1
ATOM 541 C C . ALA A 1 73 ? -13.042 2.748 3.845 1.00 98.00 73 ALA A C 1
ATOM 543 O O . ALA A 1 73 ? -12.599 1.646 3.527 1.00 98.00 73 ALA A O 1
ATOM 544 N N . ALA A 1 74 ? -13.907 3.402 3.061 1.00 98.38 74 ALA A N 1
ATOM 545 C CA . ALA A 1 74 ? -14.326 2.883 1.756 1.00 98.38 74 ALA A CA 1
ATOM 546 C C . ALA A 1 74 ? -13.165 2.889 0.732 1.00 98.38 74 ALA A C 1
ATOM 548 O O . ALA A 1 74 ? -12.831 1.814 0.232 1.00 98.38 74 ALA A O 1
ATOM 549 N N . PRO A 1 75 ? -12.445 4.008 0.512 1.00 98.56 75 PRO A N 1
ATOM 550 C CA . PRO A 1 75 ? -11.228 4.015 -0.304 1.00 98.56 75 PRO A CA 1
ATOM 551 C C . PRO A 1 75 ? -10.151 3.010 0.143 1.00 98.56 75 PRO A C 1
ATOM 553 O O . PRO A 1 75 ? -9.464 2.426 -0.696 1.00 98.56 75 PRO A O 1
ATOM 556 N N . ALA A 1 76 ? -9.994 2.767 1.449 1.00 98.81 76 ALA A N 1
ATOM 557 C CA . ALA A 1 76 ? -9.068 1.753 1.955 1.00 98.81 76 ALA A CA 1
ATOM 558 C C . ALA A 1 76 ? -9.507 0.318 1.590 1.00 98.81 76 ALA A C 1
ATOM 560 O O . ALA A 1 76 ? -8.661 -0.510 1.243 1.00 98.81 76 ALA A O 1
ATOM 561 N N . ARG A 1 77 ? -10.817 0.023 1.584 1.00 98.81 77 ARG A N 1
ATOM 562 C CA . ARG A 1 77 ? -11.348 -1.257 1.072 1.00 98.81 77 ARG A CA 1
ATOM 563 C C . ARG A 1 77 ? -11.082 -1.431 -0.421 1.00 98.81 77 ARG A C 1
ATOM 565 O O . ARG A 1 77 ? -10.689 -2.524 -0.828 1.00 98.81 77 ARG A O 1
ATOM 572 N N . ASP A 1 78 ? -11.208 -0.369 -1.215 1.00 98.81 78 ASP A N 1
ATOM 573 C CA . ASP A 1 78 ? -10.866 -0.412 -2.643 1.00 98.81 78 ASP A CA 1
ATOM 574 C C . ASP A 1 78 ? -9.381 -0.728 -2.854 1.00 98.81 78 ASP A C 1
ATOM 576 O O . ASP A 1 78 ? -9.021 -1.504 -3.741 1.00 98.81 78 ASP A O 1
ATOM 580 N N . CYS A 1 79 ? -8.511 -0.167 -2.011 1.00 98.88 79 CYS A N 1
ATOM 581 C CA . CYS A 1 79 ? -7.084 -0.477 -2.019 1.00 98.88 79 CYS A CA 1
ATOM 582 C C . CYS A 1 79 ? -6.826 -1.961 -1.709 1.00 98.88 79 CYS A C 1
ATOM 584 O O . CYS A 1 79 ? -6.070 -2.610 -2.432 1.00 98.88 79 CYS A O 1
ATOM 586 N N . LEU A 1 80 ? -7.500 -2.534 -0.705 1.00 98.94 80 LEU A N 1
ATOM 587 C CA . LEU A 1 80 ? -7.394 -3.966 -0.400 1.00 98.94 80 LEU A CA 1
ATOM 588 C C . LEU A 1 80 ? -7.882 -4.841 -1.565 1.00 98.94 80 LEU A C 1
ATOM 590 O O . LEU A 1 80 ? -7.247 -5.845 -1.893 1.00 98.94 80 LEU A O 1
ATOM 594 N N . ALA A 1 81 ? -8.995 -4.469 -2.202 1.00 98.88 81 ALA A N 1
ATOM 595 C CA . ALA A 1 81 ? -9.528 -5.190 -3.354 1.00 98.88 81 ALA A CA 1
ATOM 596 C C . ALA A 1 81 ? -8.530 -5.198 -4.523 1.00 98.88 81 ALA A C 1
ATOM 598 O O . ALA A 1 81 ? -8.258 -6.259 -5.089 1.00 98.88 81 ALA A O 1
ATOM 599 N N . LYS A 1 82 ? -7.926 -4.042 -4.828 1.00 98.81 82 LYS A N 1
ATOM 600 C CA . LYS A 1 82 ? -6.885 -3.910 -5.859 1.00 98.81 82 LYS A CA 1
ATOM 601 C C . LYS A 1 82 ? -5.63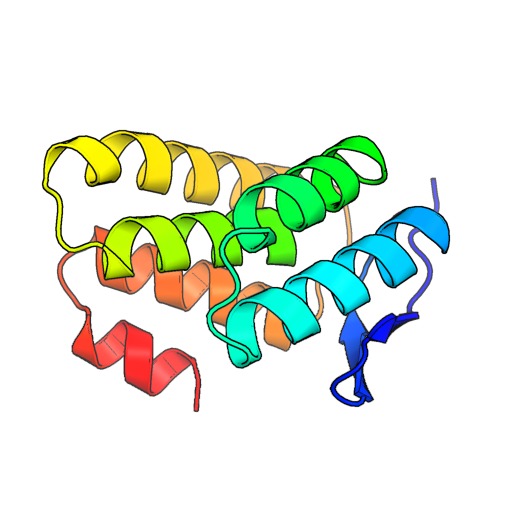5 -4.712 -5.519 1.00 98.81 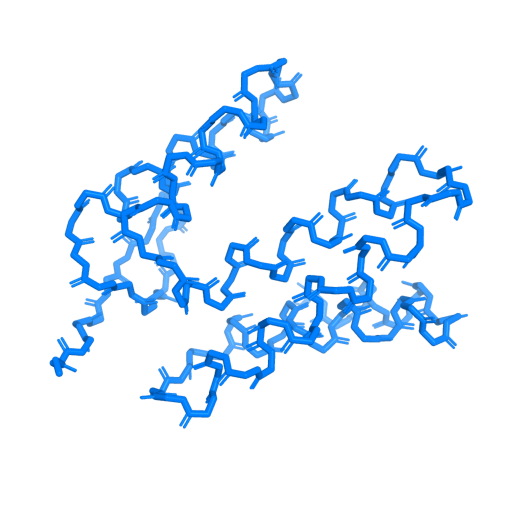82 LYS A C 1
ATOM 603 O O . LYS A 1 82 ? -5.159 -5.460 -6.365 1.00 98.81 82 LYS A O 1
ATOM 608 N N . ALA A 1 83 ? -5.157 -4.644 -4.276 1.00 98.75 83 ALA A N 1
ATOM 609 C CA . ALA A 1 83 ? -3.994 -5.414 -3.841 1.00 98.75 83 ALA A CA 1
ATOM 610 C C . ALA A 1 83 ? -4.224 -6.930 -3.984 1.00 98.75 83 ALA A C 1
ATOM 612 O O . ALA A 1 83 ? -3.370 -7.643 -4.505 1.00 98.75 83 ALA A O 1
ATOM 613 N N . ARG A 1 84 ? -5.408 -7.425 -3.594 1.00 98.69 84 ARG A N 1
ATOM 614 C CA . ARG A 1 84 ? -5.792 -8.838 -3.760 1.00 98.69 84 ARG A CA 1
ATOM 615 C C . ARG A 1 84 ? -5.939 -9.246 -5.224 1.00 98.69 84 ARG A C 1
ATOM 617 O O . ARG A 1 84 ? -5.585 -10.369 -5.566 1.00 98.69 84 ARG A O 1
ATOM 624 N N . ALA A 1 85 ? -6.476 -8.375 -6.078 1.00 98.44 85 ALA A N 1
ATOM 625 C CA . ALA A 1 85 ? -6.576 -8.638 -7.511 1.00 98.44 85 ALA A CA 1
ATOM 626 C C . ALA A 1 85 ? -5.182 -8.739 -8.145 1.00 98.44 85 ALA A C 1
ATOM 628 O O . ALA A 1 85 ? -4.878 -9.743 -8.782 1.00 98.44 85 ALA A O 1
ATOM 629 N N . ALA A 1 86 ? -4.314 -7.766 -7.871 1.00 97.38 86 ALA A N 1
ATOM 630 C CA . ALA A 1 86 ? -2.934 -7.746 -8.334 1.00 97.38 86 ALA A CA 1
ATOM 631 C C . ALA A 1 86 ? -2.116 -8.956 -7.848 1.00 97.38 86 ALA A C 1
ATOM 633 O O . ALA A 1 86 ? -1.357 -9.545 -8.616 1.00 97.38 86 ALA A O 1
ATOM 634 N N . ALA A 1 87 ? -2.319 -9.397 -6.602 1.00 96.88 87 ALA A N 1
ATOM 635 C CA . ALA A 1 87 ? -1.645 -10.571 -6.045 1.00 96.88 87 ALA A CA 1
ATOM 636 C C . ALA A 1 87 ? -2.006 -11.888 -6.760 1.00 96.88 87 ALA A C 1
ATOM 638 O O . ALA A 1 87 ? -1.293 -12.875 -6.615 1.00 96.88 87 ALA A O 1
ATOM 639 N N . ARG A 1 88 ? -3.094 -11.928 -7.545 1.00 96.12 88 ARG A N 1
ATOM 640 C CA . ARG A 1 88 ? -3.443 -13.093 -8.382 1.00 96.12 88 ARG A CA 1
ATOM 641 C C . ARG A 1 88 ? -2.716 -13.107 -9.726 1.00 96.12 88 ARG A C 1
ATOM 643 O O . ARG A 1 88 ? -2.722 -14.135 -10.393 1.00 96.12 88 ARG A O 1
ATOM 650 N N . LEU A 1 89 ? -2.126 -11.986 -10.138 1.00 92.06 89 LEU A N 1
ATOM 651 C CA . LEU A 1 89 ? -1.492 -11.834 -11.451 1.00 92.06 89 LEU A CA 1
ATOM 652 C C . LEU A 1 89 ? -0.014 -12.237 -11.450 1.00 92.06 89 LEU A C 1
ATOM 654 O O . LEU A 1 89 ? 0.582 -12.401 -12.514 1.00 92.06 89 LEU A O 1
ATOM 658 N N . ARG A 1 90 ? 0.594 -12.375 -10.269 1.00 87.25 90 ARG A N 1
ATOM 659 C CA . ARG A 1 90 ? 2.027 -12.628 -10.114 1.00 87.25 90 ARG A CA 1
ATOM 660 C C . ARG A 1 90 ? 2.356 -13.238 -8.761 1.00 87.25 90 ARG A C 1
ATOM 662 O O . ARG A 1 90 ? 1.564 -13.177 -7.826 1.00 87.25 90 ARG A O 1
ATOM 669 N N . LEU A 1 91 ? 3.561 -13.789 -8.663 1.00 88.88 91 LEU A N 1
ATOM 670 C CA . LEU A 1 91 ? 4.134 -14.153 -7.374 1.00 88.88 91 LEU A CA 1
ATOM 671 C C . LEU A 1 91 ? 4.328 -12.890 -6.536 1.00 88.88 91 LEU A C 1
ATOM 673 O O . LEU A 1 91 ? 4.803 -11.882 -7.051 1.00 88.88 91 LEU A O 1
ATOM 677 N N . VAL A 1 92 ? 3.981 -12.976 -5.257 1.00 94.38 92 VAL A N 1
ATOM 678 C CA . VAL A 1 92 ? 4.173 -11.903 -4.278 1.00 94.38 92 VAL A CA 1
ATOM 679 C C . VAL A 1 92 ? 5.233 -12.311 -3.269 1.00 94.38 92 VAL A C 1
ATOM 681 O O . VAL A 1 92 ? 5.367 -13.487 -2.917 1.00 94.38 92 VAL A O 1
ATOM 684 N N . THR A 1 93 ? 6.009 -11.345 -2.795 1.00 96.31 93 THR A N 1
ATOM 685 C CA . THR A 1 93 ? 6.975 -11.584 -1.726 1.00 96.31 93 THR A CA 1
ATOM 686 C C . THR A 1 93 ? 6.261 -11.783 -0.393 1.00 96.31 93 THR A C 1
ATOM 688 O O . THR A 1 93 ? 5.096 -11.421 -0.213 1.00 96.31 93 THR A O 1
ATOM 691 N N . ARG A 1 94 ? 6.982 -12.341 0.590 1.00 95.81 94 ARG A N 1
ATOM 692 C CA . ARG A 1 94 ? 6.461 -12.473 1.956 1.00 95.81 94 ARG A CA 1
ATOM 693 C C . ARG A 1 94 ? 5.974 -11.120 2.475 1.00 95.81 94 ARG A C 1
ATOM 695 O O . ARG A 1 94 ? 4.842 -11.054 2.934 1.00 95.81 94 ARG A O 1
ATOM 702 N N . ARG A 1 95 ? 6.797 -10.065 2.358 1.00 96.81 95 ARG A N 1
ATOM 703 C CA . ARG A 1 95 ? 6.488 -8.699 2.820 1.00 96.81 95 ARG A CA 1
ATOM 704 C C . ARG A 1 95 ? 5.217 -8.152 2.177 1.00 96.81 95 ARG A C 1
ATOM 706 O O . ARG A 1 95 ? 4.353 -7.659 2.889 1.00 96.81 95 ARG A O 1
ATOM 713 N N . GLU A 1 96 ? 5.068 -8.305 0.864 1.00 98.06 96 GLU A N 1
ATOM 714 C CA . GLU A 1 96 ? 3.856 -7.901 0.140 1.00 98.06 96 GLU A CA 1
ATOM 715 C C . GLU A 1 96 ? 2.600 -8.568 0.708 1.00 98.06 96 GLU A C 1
ATOM 717 O O . GLU A 1 96 ? 1.626 -7.880 1.017 1.00 98.06 96 GLU A O 1
ATOM 722 N N . ALA A 1 97 ? 2.642 -9.885 0.929 1.00 98.12 97 ALA A N 1
ATOM 723 C CA . ALA A 1 97 ? 1.541 -10.603 1.564 1.00 98.12 97 ALA A CA 1
ATOM 724 C C . ALA A 1 97 ? 1.273 -10.108 3.000 1.00 98.12 97 ALA A C 1
ATOM 726 O O . ALA A 1 97 ? 0.115 -9.897 3.359 1.00 98.12 97 ALA A O 1
ATOM 727 N N . MET A 1 98 ? 2.322 -9.838 3.795 1.00 98.31 98 MET A N 1
ATOM 728 C CA . MET A 1 98 ? 2.172 -9.327 5.171 1.00 98.31 98 MET A CA 1
ATOM 729 C C . MET A 1 98 ? 1.395 -8.014 5.216 1.00 98.31 98 MET A C 1
ATOM 731 O O . MET A 1 98 ? 0.475 -7.875 6.017 1.00 98.31 98 MET A O 1
ATOM 735 N N . VAL A 1 99 ? 1.727 -7.071 4.334 1.00 98.62 99 VAL A N 1
ATOM 736 C CA . VAL A 1 99 ? 1.090 -5.747 4.314 1.00 98.62 99 VAL A CA 1
ATOM 737 C C . VAL A 1 99 ? -0.362 -5.835 3.828 1.00 98.62 99 VAL A C 1
ATOM 739 O O . VAL A 1 99 ? -1.232 -5.153 4.370 1.00 98.62 99 VAL A O 1
ATOM 742 N N . VAL A 1 100 ? -0.662 -6.716 2.865 1.00 98.81 100 VAL A N 1
ATOM 743 C CA . VAL A 1 100 ? -2.047 -6.994 2.436 1.00 98.81 100 VAL A CA 1
ATOM 744 C C . VAL A 1 100 ? -2.880 -7.570 3.583 1.00 98.81 100 VAL A C 1
ATOM 746 O O . VAL A 1 100 ? -4.018 -7.148 3.797 1.00 98.81 100 VAL A O 1
ATOM 749 N N . GLU A 1 101 ? -2.327 -8.527 4.326 1.00 98.75 101 GLU A N 1
ATOM 750 C CA . GLU A 1 101 ? -2.993 -9.136 5.478 1.00 98.75 101 GLU A CA 1
ATOM 751 C C . GLU A 1 101 ? -3.191 -8.138 6.623 1.00 98.75 101 GLU A C 1
ATOM 753 O O . GLU A 1 101 ? -4.274 -8.097 7.207 1.00 98.75 101 GLU A O 1
ATOM 758 N N . ALA A 1 102 ? -2.201 -7.288 6.905 1.00 98.88 102 ALA A N 1
ATOM 759 C CA . ALA A 1 102 ? -2.321 -6.221 7.895 1.00 98.88 102 ALA A CA 1
ATOM 760 C C . ALA A 1 102 ? -3.453 -5.243 7.537 1.00 98.88 102 ALA A C 1
ATOM 762 O O . ALA A 1 102 ? -4.290 -4.926 8.384 1.00 98.88 102 ALA A O 1
ATOM 763 N N . LEU A 1 103 ? -3.546 -4.824 6.269 1.00 98.88 103 LEU A N 1
ATOM 764 C CA . LEU A 1 103 ? -4.643 -3.972 5.806 1.00 98.88 103 LEU A CA 1
ATOM 765 C C . LEU A 1 103 ? -6.009 -4.652 5.987 1.00 98.88 103 LEU A C 1
ATOM 767 O O . LEU A 1 103 ? -6.957 -4.010 6.439 1.00 98.88 103 LEU A O 1
ATOM 771 N N . ALA A 1 104 ? -6.114 -5.944 5.665 1.00 98.88 104 ALA A N 1
ATOM 772 C CA . ALA A 1 104 ? -7.344 -6.705 5.873 1.00 98.88 104 ALA A CA 1
ATOM 773 C C . ALA A 1 104 ? -7.736 -6.772 7.357 1.00 98.88 104 ALA A C 1
ATOM 775 O O . ALA A 1 104 ? -8.869 -6.447 7.698 1.00 98.88 104 ALA A O 1
ATOM 776 N N . LEU A 1 105 ? -6.790 -7.106 8.241 1.00 98.88 105 LEU A N 1
ATOM 777 C CA . LEU A 1 105 ? -7.020 -7.167 9.687 1.00 98.88 105 LEU A CA 1
ATOM 778 C C . LEU A 1 105 ? -7.495 -5.826 10.251 1.00 98.88 105 LEU A C 1
ATOM 780 O O . LEU A 1 105 ? -8.412 -5.798 11.070 1.00 98.88 105 LEU A O 1
ATOM 784 N N . TRP A 1 106 ? -6.911 -4.710 9.808 1.00 98.62 106 TRP A N 1
ATOM 785 C CA . TRP A 1 106 ? -7.354 -3.391 10.258 1.00 98.62 106 TRP A CA 1
ATOM 786 C C . TRP A 1 106 ? -8.779 -3.094 9.771 1.00 98.62 106 TRP A C 1
ATOM 788 O O . TRP A 1 106 ? -9.630 -2.705 10.571 1.00 98.62 106 TRP A O 1
ATOM 798 N N . LEU A 1 107 ? -9.077 -3.333 8.490 1.00 98.62 107 LEU A N 1
ATOM 799 C CA . LEU A 1 107 ? -10.417 -3.124 7.923 1.00 98.62 107 LEU A CA 1
ATOM 800 C C . LEU A 1 107 ? -11.504 -4.002 8.562 1.00 98.62 107 LEU A C 1
ATOM 802 O O . LEU A 1 107 ? -12.664 -3.584 8.594 1.00 98.62 107 LEU A O 1
ATOM 806 N N . ASP A 1 108 ? -11.121 -5.156 9.109 1.00 98.31 108 ASP A N 1
ATOM 807 C CA . ASP A 1 108 ? -11.983 -6.066 9.871 1.00 98.31 108 ASP A CA 1
ATOM 808 C C . ASP A 1 108 ? -12.068 -5.707 11.372 1.00 98.31 108 ASP A C 1
ATOM 810 O O . ASP A 1 108 ? -12.584 -6.475 12.182 1.00 98.31 108 ASP A O 1
ATOM 814 N N . GLY A 1 109 ? -11.578 -4.528 11.770 1.00 97.50 109 GLY A N 1
ATOM 815 C CA . GLY A 1 109 ? -11.693 -4.021 13.140 1.00 97.50 109 GLY A CA 1
ATOM 816 C C . GLY A 1 109 ? -10.652 -4.575 14.114 1.00 97.50 109 GLY A C 1
ATOM 817 O O . GLY A 1 109 ? -10.822 -4.449 15.325 1.00 97.50 109 GLY A O 1
ATOM 818 N N . ALA A 1 110 ? -9.557 -5.155 13.615 1.00 98.12 110 ALA A N 1
ATOM 819 C CA . ALA A 1 110 ? -8.476 -5.715 14.424 1.00 98.12 110 ALA A CA 1
ATOM 820 C C . ALA A 1 110 ? -7.125 -4.981 14.231 1.00 98.12 110 ALA A C 1
ATOM 822 O O . ALA A 1 110 ? -6.131 -5.613 13.863 1.00 98.12 110 ALA A O 1
ATOM 823 N N . PRO A 1 111 ? -7.025 -3.664 14.519 1.00 96.25 111 PRO A N 1
ATOM 824 C CA . PRO A 1 111 ? -5.808 -2.875 14.284 1.00 96.25 111 PRO A CA 1
ATOM 825 C C . PRO A 1 111 ? -4.588 -3.357 15.085 1.00 96.25 111 PRO A C 1
ATOM 827 O O . PRO A 1 111 ? -3.469 -3.282 14.591 1.00 96.25 111 PRO A O 1
ATOM 830 N N . ARG A 1 112 ? -4.777 -3.917 16.291 1.00 97.19 112 ARG A N 1
ATOM 831 C CA . ARG A 1 112 ? -3.667 -4.526 17.050 1.00 97.19 112 ARG A CA 1
ATOM 832 C C . ARG A 1 112 ? -3.074 -5.728 16.311 1.00 97.19 112 ARG A C 1
ATOM 834 O O . ARG A 1 112 ? -1.865 -5.798 16.146 1.00 97.19 112 ARG A O 1
ATOM 841 N N . ARG A 1 113 ? -3.925 -6.625 15.805 1.00 98.38 113 ARG A N 1
ATOM 842 C CA . ARG A 1 113 ? -3.483 -7.783 15.012 1.00 98.38 113 ARG A CA 1
ATOM 843 C C . ARG A 1 113 ? -2.842 -7.348 13.697 1.00 98.38 113 ARG A C 1
ATOM 845 O O . ARG A 1 113 ? -1.934 -8.009 13.216 1.00 98.38 113 ARG A O 1
ATOM 852 N N . ALA A 1 114 ? -3.310 -6.243 13.114 1.00 98.38 114 ALA A N 1
ATOM 853 C CA . ALA A 1 114 ? -2.673 -5.648 11.945 1.00 98.38 114 ALA A CA 1
ATOM 854 C C . ALA A 1 114 ? -1.240 -5.185 12.246 1.00 98.38 114 ALA A C 1
ATOM 856 O O . ALA A 1 114 ? -0.356 -5.443 11.438 1.00 98.38 114 ALA A O 1
ATOM 857 N N . ALA A 1 115 ? -1.002 -4.556 13.402 1.00 96.88 115 ALA A N 1
ATOM 858 C CA . ALA A 1 115 ? 0.340 -4.158 13.829 1.00 96.88 115 ALA A CA 1
ATOM 859 C C . ALA A 1 115 ? 1.247 -5.374 14.076 1.00 96.88 115 ALA A C 1
ATOM 861 O O . ALA A 1 115 ? 2.317 -5.448 13.486 1.00 96.88 115 ALA A O 1
ATOM 862 N N . GLU A 1 116 ? 0.773 -6.373 14.829 1.00 97.94 116 GLU A N 1
ATOM 863 C CA . GLU A 1 116 ? 1.489 -7.644 15.057 1.00 97.94 116 GLU A CA 1
ATOM 864 C C . GLU A 1 116 ? 1.845 -8.350 13.738 1.00 97.94 116 GLU A C 1
ATOM 866 O O . GLU A 1 116 ? 2.857 -9.033 13.631 1.00 97.94 116 GLU A O 1
ATOM 871 N N . ARG A 1 117 ? 1.016 -8.188 12.698 1.00 97.88 117 ARG A N 1
ATOM 872 C CA . ARG A 1 117 ? 1.259 -8.791 11.384 1.00 97.88 117 ARG A CA 1
ATOM 873 C C . ARG A 1 117 ? 2.420 -8.147 10.619 1.00 97.88 117 ARG A C 1
ATOM 875 O O . ARG A 1 117 ? 2.877 -8.761 9.650 1.00 97.88 117 ARG A O 1
ATOM 882 N N . LEU A 1 118 ? 2.842 -6.941 11.002 1.00 94.69 118 LEU A N 1
ATOM 883 C CA . LEU A 1 118 ? 3.923 -6.171 10.376 1.00 94.69 118 LEU A CA 1
ATOM 884 C C . LEU A 1 118 ? 5.283 -6.343 11.072 1.00 94.69 118 LEU A C 1
ATOM 886 O O . LEU A 1 118 ? 6.277 -5.857 10.535 1.00 94.69 118 LEU A O 1
ATOM 890 N N . GLU A 1 119 ? 5.319 -7.024 12.219 1.00 86.81 119 GLU A N 1
ATOM 891 C CA . GLU A 1 119 ? 6.538 -7.415 12.945 1.00 86.81 119 GLU A CA 1
ATOM 892 C C . GLU A 1 119 ? 7.179 -8.682 12.341 1.00 86.81 119 GLU A C 1
ATOM 894 O O . GLU A 1 119 ? 8.429 -8.768 12.350 1.00 86.81 119 GLU A O 1
#

Secondary structure (DSSP, 8-state):
-PPEEEE-TTS-EEEESSHHHHHHHHHHHHHHHTT-TTHHHHHHHHHHH-TT-HHHHHHHHHHHHHTT-GGGHHHHHHHHHHHHHHTTTS---HHHHHHHHHHHHHHTT-HHHHHHTT-

pLDDT: mean 96.18, std 6.3, range [53.94, 98.94]